Protein AF-W4AQJ3-F1 (afdb_monomer)

Structure (mmCIF, N/CA/C/O backbone):
data_AF-W4AQJ3-F1
#
_entry.id   AF-W4AQJ3-F1
#
loop_
_atom_site.group_PDB
_atom_site.id
_atom_site.type_symbol
_atom_site.label_atom_id
_atom_site.label_alt_id
_atom_site.label_comp_id
_atom_site.label_asym_id
_atom_site.label_entity_id
_atom_site.label_seq_id
_atom_site.pdbx_PDB_ins_code
_atom_site.Car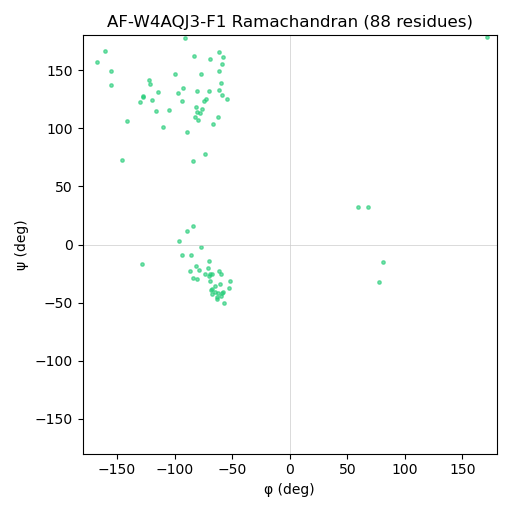tn_x
_atom_site.Cartn_y
_atom_site.Cartn_z
_atom_site.occupancy
_atom_site.B_iso_or_equiv
_atom_site.auth_seq_id
_atom_site.auth_comp_id
_atom_site.auth_asym_id
_atom_site.auth_atom_id
_atom_site.pdbx_PDB_model_num
ATOM 1 N N . MET A 1 1 ? 1.431 -11.139 -21.817 1.00 31.86 1 MET A N 1
ATOM 2 C CA . MET A 1 1 ? 2.305 -9.956 -21.958 1.00 31.86 1 MET A CA 1
ATOM 3 C C . MET A 1 1 ? 1.544 -8.758 -21.409 1.00 31.86 1 MET A C 1
ATOM 5 O O . MET A 1 1 ? 0.681 -8.239 -22.102 1.00 31.86 1 MET A O 1
ATOM 9 N N . ALA A 1 2 ? 1.757 -8.403 -20.141 1.00 36.50 2 ALA A N 1
ATOM 10 C CA . ALA A 1 2 ? 1.134 -7.221 -19.549 1.00 36.50 2 ALA A CA 1
ATOM 11 C C . ALA A 1 2 ? 1.940 -5.997 -20.000 1.00 36.50 2 ALA A C 1
ATOM 13 O O . ALA A 1 2 ? 3.099 -5.836 -19.621 1.00 36.50 2 ALA A O 1
ATOM 14 N N . GLY A 1 3 ? 1.365 -5.205 -20.904 1.00 35.12 3 GLY A N 1
ATOM 15 C CA . GLY A 1 3 ? 1.982 -3.982 -21.399 1.00 35.12 3 GLY A CA 1
ATOM 16 C C . GLY A 1 3 ? 2.066 -2.960 -20.275 1.00 35.12 3 GLY A C 1
ATOM 17 O O . GLY A 1 3 ? 1.062 -2.350 -19.921 1.00 35.12 3 GLY A O 1
ATOM 18 N N . CYS A 1 4 ? 3.262 -2.785 -19.716 1.00 38.28 4 CYS A N 1
ATOM 19 C CA . CYS A 1 4 ? 3.589 -1.631 -18.895 1.00 38.28 4 CYS A CA 1
A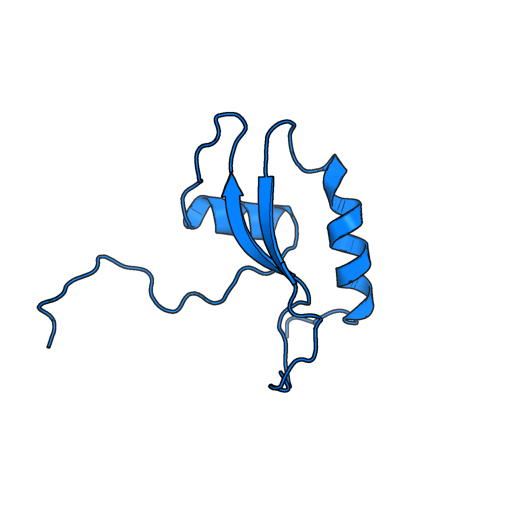TOM 20 C C . CYS A 1 4 ? 3.455 -0.392 -19.793 1.00 38.28 4 CYS A C 1
ATOM 22 O O . CYS A 1 4 ? 4.207 -0.233 -20.758 1.00 38.28 4 CYS A O 1
ATOM 24 N N . GLY A 1 5 ? 2.427 0.424 -19.549 1.00 43.94 5 GLY A N 1
ATOM 25 C CA . GLY A 1 5 ? 2.247 1.697 -20.241 1.00 43.94 5 GLY A CA 1
ATOM 26 C C . GLY A 1 5 ? 3.465 2.605 -20.035 1.00 43.94 5 GLY A C 1
ATOM 27 O O . GLY A 1 5 ? 4.256 2.380 -19.117 1.00 43.94 5 GLY A O 1
ATOM 28 N N . PRO A 1 6 ? 3.659 3.634 -20.879 1.00 46.62 6 PRO A N 1
ATOM 29 C CA . PRO A 1 6 ? 4.797 4.532 -20.744 1.00 46.62 6 PRO A CA 1
ATOM 30 C C . PRO A 1 6 ? 4.828 5.111 -19.328 1.00 46.62 6 PRO A C 1
ATOM 32 O O . PRO A 1 6 ? 3.847 5.687 -18.857 1.00 46.62 6 PRO A O 1
ATOM 35 N N . VAL A 1 7 ? 5.969 4.939 -18.661 1.00 48.19 7 VAL A N 1
ATOM 36 C CA . VAL A 1 7 ? 6.173 5.199 -17.228 1.00 48.19 7 VAL A CA 1
ATOM 37 C C . VAL A 1 7 ? 5.705 6.615 -16.828 1.00 48.19 7 VAL A C 1
ATOM 39 O O . VAL A 1 7 ? 5.155 6.820 -15.747 1.00 48.19 7 VAL A O 1
ATOM 42 N N . SER A 1 8 ? 5.802 7.598 -17.735 1.00 45.78 8 SER A N 1
ATOM 43 C CA . SER A 1 8 ? 5.323 8.981 -17.555 1.00 45.78 8 SER A CA 1
ATOM 44 C C . SER A 1 8 ? 3.815 9.119 -17.279 1.00 45.78 8 SER A C 1
ATOM 46 O O . SER A 1 8 ? 3.403 10.078 -16.626 1.00 45.78 8 SER A O 1
ATOM 48 N N . SER A 1 9 ? 2.987 8.164 -17.715 1.00 51.53 9 SER A N 1
ATOM 49 C CA . SER A 1 9 ? 1.531 8.180 -17.517 1.00 51.53 9 SER A CA 1
ATOM 50 C C . SER A 1 9 ? 1.118 7.870 -16.073 1.00 51.53 9 SER A C 1
ATOM 52 O O . SER A 1 9 ? 0.048 8.294 -15.635 1.00 51.53 9 SER A O 1
ATOM 54 N N . GLN A 1 10 ? 1.946 7.148 -15.314 1.00 52.16 10 GLN A N 1
ATOM 55 C CA . GLN A 1 10 ? 1.583 6.639 -13.985 1.00 52.16 10 GLN A CA 1
ATOM 56 C C . GLN A 1 10 ? 1.726 7.707 -12.888 1.00 52.16 10 GLN A C 1
ATOM 58 O O . GLN A 1 10 ? 0.947 7.743 -11.937 1.00 52.16 10 GLN A O 1
ATOM 63 N N . PHE A 1 11 ? 2.660 8.650 -13.060 1.00 48.91 11 PHE A N 1
ATOM 64 C CA . PHE A 1 11 ? 2.883 9.757 -12.121 1.00 48.91 11 PHE A CA 1
ATOM 65 C C . PHE A 1 11 ? 1.720 10.764 -12.109 1.00 48.91 11 PHE A C 1
ATOM 67 O O . PHE A 1 11 ? 1.309 11.248 -11.054 1.00 48.91 11 PHE A O 1
ATOM 74 N N . PHE A 1 12 ? 1.145 11.053 -13.282 1.00 50.19 12 PHE A N 1
ATOM 75 C CA . PHE A 1 12 ? -0.041 11.908 -13.395 1.00 50.19 12 PHE A CA 1
ATOM 76 C C . PHE A 1 12 ? -1.290 11.214 -12.823 1.00 50.19 12 PHE A C 1
ATOM 78 O O . PHE A 1 12 ? -2.157 11.859 -12.234 1.00 50.19 12 PHE A O 1
ATOM 85 N N . TYR A 1 13 ? -1.347 9.884 -12.930 1.00 59.25 13 TYR A N 1
ATOM 86 C CA . TYR A 1 13 ? -2.485 9.069 -12.518 1.00 59.25 13 TYR A CA 1
ATOM 87 C C . TYR A 1 13 ? -2.712 9.056 -10.996 1.00 59.25 13 TYR A C 1
ATOM 89 O O . TYR A 1 13 ? -3.842 9.259 -10.554 1.00 59.25 13 TYR A O 1
ATOM 97 N N . VAL A 1 14 ? -1.659 8.934 -10.174 1.00 58.56 14 VAL A N 1
ATOM 98 C CA . VAL A 1 14 ? -1.791 8.947 -8.695 1.00 58.56 14 VAL A CA 1
ATOM 99 C C . VAL A 1 14 ? -2.384 10.268 -8.179 1.00 58.56 14 VAL A C 1
ATOM 101 O O . VAL A 1 14 ? -3.174 10.275 -7.237 1.00 58.56 14 VAL A O 1
ATOM 104 N N . ARG A 1 15 ? -2.079 11.401 -8.827 1.00 58.50 15 ARG A N 1
ATOM 105 C CA . ARG A 1 15 ? -2.702 12.698 -8.496 1.00 58.50 15 ARG A CA 1
ATOM 106 C C . ARG A 1 15 ? -4.175 12.775 -8.900 1.00 58.50 15 ARG A C 1
ATOM 108 O O . ARG A 1 15 ? -4.934 13.520 -8.284 1.00 58.50 15 ARG A O 1
ATOM 115 N N . MET A 1 16 ? -4.577 12.018 -9.916 1.00 63.12 16 MET A N 1
ATOM 116 C CA . MET A 1 16 ? -5.925 12.049 -10.477 1.00 63.12 16 MET A CA 1
ATOM 117 C C . MET A 1 16 ? -6.890 11.110 -9.752 1.00 63.12 16 MET A C 1
ATOM 119 O O . MET A 1 16 ? -8.078 11.374 -9.780 1.00 63.12 16 MET A O 1
ATOM 123 N N . ILE A 1 17 ? -6.442 10.062 -9.055 1.00 75.44 17 ILE A N 1
ATOM 124 C CA . ILE A 1 17 ? -7.359 9.114 -8.387 1.00 75.44 17 ILE A CA 1
ATOM 125 C C . ILE A 1 17 ? -7.969 9.620 -7.074 1.00 75.44 17 ILE A C 1
ATOM 127 O O . ILE A 1 17 ? -8.801 8.925 -6.500 1.00 75.44 17 ILE A O 1
ATOM 131 N N . LYS A 1 18 ? -7.616 10.825 -6.600 1.00 75.00 18 LYS A N 1
ATOM 132 C CA . LYS A 1 18 ? -8.114 11.359 -5.319 1.00 75.00 18 LYS A CA 1
ATOM 133 C C . LYS A 1 18 ? -9.645 11.335 -5.216 1.00 75.00 18 LYS A C 1
ATOM 135 O O . LYS A 1 18 ? -10.165 11.021 -4.157 1.00 75.00 18 LYS A O 1
ATOM 140 N N . TYR A 1 19 ? -10.362 11.610 -6.309 1.00 79.75 19 TYR A N 1
ATOM 141 C CA . TYR A 1 19 ? -11.833 11.590 -6.325 1.00 79.75 19 TYR A CA 1
ATOM 142 C C . TYR A 1 19 ? -12.440 10.180 -6.205 1.00 79.75 19 TYR A C 1
ATOM 144 O O . TYR A 1 19 ? -13.639 10.052 -5.985 1.00 79.75 19 TYR A O 1
ATOM 152 N N . ARG A 1 20 ? -11.635 9.124 -6.384 1.00 84.88 20 ARG A N 1
ATOM 153 C CA . ARG A 1 20 ? -12.042 7.713 -6.265 1.00 84.88 20 ARG A CA 1
ATOM 154 C C . ARG A 1 20 ? -11.797 7.152 -4.862 1.00 84.88 20 ARG A C 1
ATOM 156 O O . ARG A 1 20 ? -12.201 6.026 -4.592 1.00 84.88 20 ARG A O 1
ATOM 163 N N . ILE A 1 21 ? -11.107 7.904 -4.004 1.00 87.81 21 ILE A N 1
ATOM 164 C CA . ILE A 1 21 ? -10.794 7.516 -2.629 1.00 87.81 21 ILE A CA 1
ATOM 165 C C . ILE A 1 21 ? -11.901 8.088 -1.732 1.00 87.81 21 ILE A C 1
ATOM 167 O O . ILE A 1 21 ? -12.129 9.300 -1.780 1.00 87.81 21 ILE A O 1
ATOM 171 N N . PRO A 1 22 ? -12.605 7.255 -0.945 1.00 91.88 22 PRO A N 1
ATOM 172 C CA . PRO A 1 22 ? -13.623 7.733 -0.019 1.00 91.88 22 PRO A CA 1
ATOM 173 C C . PRO A 1 22 ? -13.055 8.728 0.996 1.00 91.88 22 PRO A C 1
ATOM 175 O O . PRO A 1 22 ? -11.864 8.717 1.315 1.00 91.88 22 PRO A O 1
ATOM 178 N N . GLU A 1 23 ? -13.916 9.589 1.532 1.00 91.00 23 GLU A N 1
ATOM 179 C CA . GLU A 1 23 ? -13.512 10.519 2.581 1.00 91.00 23 GLU A CA 1
ATOM 180 C C . GLU A 1 23 ? -12.984 9.762 3.812 1.00 91.00 23 GLU A C 1
ATOM 182 O O . GLU A 1 23 ? -13.498 8.711 4.182 1.00 91.00 23 GLU A O 1
ATOM 187 N N . GLY A 1 24 ? -11.910 10.274 4.417 1.00 91.75 24 GLY A N 1
ATOM 188 C CA . GLY A 1 24 ? -11.252 9.646 5.566 1.00 91.75 24 GLY A CA 1
ATOM 189 C C . GLY A 1 24 ? -10.289 8.501 5.225 1.00 91.75 24 GLY A C 1
ATOM 190 O O . GLY A 1 24 ? -9.455 8.169 6.065 1.00 91.75 24 GLY A O 1
ATOM 191 N N . TYR A 1 25 ? -10.321 7.952 4.004 1.00 94.88 25 TYR A N 1
ATOM 192 C CA . TYR A 1 25 ? -9.386 6.899 3.595 1.00 94.88 25 TYR A CA 1
ATOM 193 C C . TYR A 1 25 ? -8.004 7.465 3.26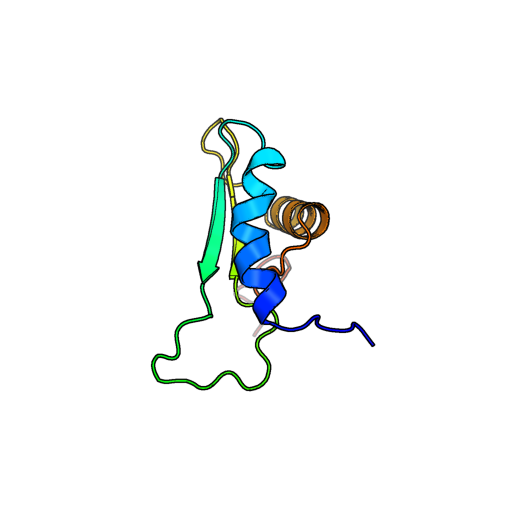0 1.00 94.88 25 TYR A C 1
ATOM 195 O O . TYR A 1 25 ? -7.863 8.565 2.714 1.00 94.88 25 TYR A O 1
ATOM 203 N N . ARG A 1 26 ? -6.958 6.681 3.541 1.00 94.44 26 ARG A N 1
ATOM 204 C CA . ARG A 1 26 ? -5.570 7.006 3.179 1.00 94.44 26 ARG A CA 1
ATOM 205 C C . ARG A 1 26 ? -4.943 5.847 2.418 1.00 94.44 26 ARG A C 1
ATOM 207 O O . ARG A 1 26 ? -4.945 4.718 2.895 1.00 94.44 26 ARG A O 1
ATOM 214 N N . ILE A 1 27 ? -4.383 6.153 1.252 1.00 93.19 27 ILE A N 1
ATOM 215 C CA . ILE A 1 27 ? -3.631 5.219 0.409 1.00 93.19 27 ILE A CA 1
ATOM 216 C C . ILE A 1 27 ? -2.150 5.565 0.564 1.00 93.19 27 ILE A C 1
ATOM 218 O O . ILE A 1 27 ? -1.739 6.674 0.213 1.00 93.19 27 ILE A O 1
ATOM 222 N N . CYS A 1 28 ? -1.361 4.645 1.110 1.00 93.19 28 CYS A N 1
ATOM 223 C CA . CYS A 1 28 ? 0.036 4.875 1.470 1.00 93.19 28 CYS A CA 1
ATOM 224 C C . CYS A 1 28 ? 0.961 4.014 0.606 1.00 93.19 28 CYS A C 1
ATOM 226 O O . CYS A 1 28 ? 0.766 2.806 0.472 1.00 93.19 28 CYS A O 1
ATOM 228 N N . GLY A 1 29 ? 1.994 4.624 0.038 1.00 89.81 29 GLY A N 1
ATOM 229 C CA . GLY A 1 29 ? 2.927 3.926 -0.833 1.00 89.81 29 GLY A CA 1
ATOM 230 C C . GLY A 1 29 ? 4.246 4.661 -0.979 1.00 89.81 29 GLY A C 1
ATOM 231 O O . GLY A 1 29 ? 4.358 5.833 -0.612 1.00 89.81 29 GLY A O 1
ATOM 232 N N . GLU A 1 30 ? 5.231 3.960 -1.524 1.00 84.81 30 GLU A N 1
ATOM 233 C CA . GLU A 1 30 ? 6.571 4.489 -1.754 1.00 84.81 30 GLU A CA 1
ATOM 234 C C . GLU A 1 30 ? 6.682 5.061 -3.168 1.00 84.81 30 GLU A C 1
ATOM 236 O O . GLU A 1 30 ? 6.256 4.437 -4.147 1.00 84.81 30 GLU A O 1
ATOM 241 N N . ASN A 1 31 ? 7.268 6.254 -3.287 1.00 81.31 31 ASN A N 1
ATOM 242 C CA . ASN A 1 31 ? 7.555 6.863 -4.580 1.00 81.31 31 ASN A CA 1
ATOM 243 C C . ASN A 1 31 ? 8.945 6.434 -5.061 1.00 81.31 31 ASN A C 1
ATOM 245 O O . ASN A 1 31 ? 9.962 7.035 -4.722 1.00 81.31 31 ASN A O 1
ATOM 249 N N . ALA A 1 32 ? 8.978 5.412 -5.905 1.00 71.19 32 ALA A N 1
ATOM 250 C CA . ALA A 1 32 ? 10.202 4.827 -6.433 1.00 71.19 32 ALA A CA 1
ATOM 251 C C . ALA A 1 32 ? 10.764 5.576 -7.669 1.00 71.19 32 ALA A C 1
ATOM 253 O O . ALA A 1 32 ? 11.624 5.063 -8.383 1.00 71.19 32 ALA A O 1
ATOM 254 N N . TYR A 1 33 ? 10.305 6.810 -7.931 1.00 63.56 33 TYR A N 1
ATOM 255 C CA . TYR A 1 33 ? 10.820 7.690 -8.993 1.00 63.56 33 TYR A CA 1
ATOM 256 C C . TYR A 1 33 ? 12.242 8.214 -8.712 1.00 63.56 33 TYR A C 1
ATOM 258 O O . TYR A 1 33 ? 12.972 8.564 -9.642 1.00 63.56 33 TYR A O 1
ATOM 266 N N . ALA A 1 34 ? 12.654 8.298 -7.442 1.00 54.47 34 ALA A N 1
ATOM 267 C CA . ALA A 1 34 ? 13.911 8.939 -7.068 1.00 54.47 34 ALA A CA 1
ATOM 268 C C . ALA A 1 34 ? 15.126 8.016 -7.273 1.00 54.47 34 ALA A C 1
ATOM 270 O O . ALA A 1 34 ? 15.329 7.026 -6.573 1.00 54.47 34 ALA A O 1
ATOM 271 N N . LYS A 1 35 ? 15.991 8.395 -8.218 1.00 55.53 35 LYS A N 1
ATOM 272 C CA . LYS A 1 35 ? 17.292 7.767 -8.476 1.00 55.53 35 LYS A CA 1
ATOM 273 C C . LYS A 1 35 ? 18.292 8.140 -7.370 1.00 55.53 35 LYS A C 1
ATOM 275 O O . LYS A 1 35 ? 19.145 9.000 -7.572 1.00 55.53 35 LYS A O 1
ATOM 280 N N . HIS A 1 36 ? 18.204 7.501 -6.207 1.00 52.09 36 HIS A N 1
ATOM 281 C CA . HIS A 1 36 ? 19.251 7.564 -5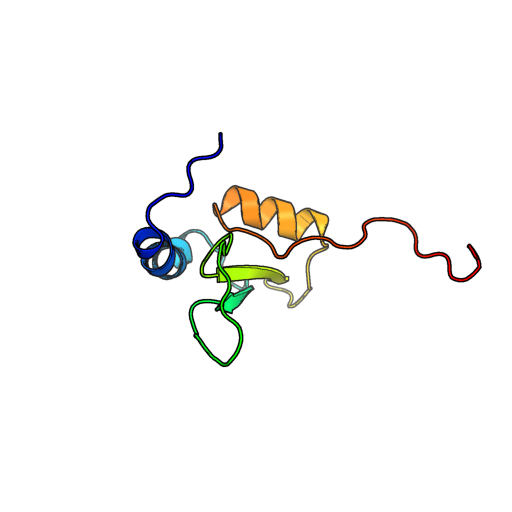.187 1.00 52.09 36 HIS A CA 1
ATOM 282 C C . HIS A 1 36 ? 19.948 6.199 -5.085 1.00 52.09 36 HIS A C 1
ATOM 284 O O . HIS A 1 36 ? 19.444 5.246 -4.505 1.00 52.09 36 HIS A O 1
ATOM 290 N N . SER A 1 37 ? 21.126 6.115 -5.705 1.00 55.25 37 SER A N 1
ATOM 291 C CA . SER A 1 37 ? 22.152 5.074 -5.513 1.00 55.25 37 SER A CA 1
ATOM 292 C C . SER A 1 37 ? 21.946 3.696 -6.168 1.00 55.25 37 SER A C 1
ATOM 294 O O . SER A 1 37 ? 22.943 3.114 -6.589 1.00 55.25 37 SER A O 1
ATOM 296 N N . LEU A 1 38 ? 20.720 3.188 -6.341 1.00 55.00 38 LEU A N 1
ATOM 297 C CA . LEU A 1 38 ? 20.462 1.897 -7.011 1.00 55.00 38 LEU A CA 1
ATOM 298 C C . LEU A 1 38 ? 19.589 2.079 -8.259 1.00 55.00 38 LEU A C 1
ATOM 300 O O . LEU A 1 38 ? 18.502 2.652 -8.205 1.00 55.00 38 LEU A O 1
ATOM 304 N N . LEU A 1 39 ? 20.085 1.614 -9.410 1.00 54.66 39 LEU A N 1
ATOM 305 C CA . LEU A 1 39 ? 19.340 1.652 -10.667 1.00 54.66 39 LEU A CA 1
ATOM 306 C C . LEU A 1 39 ? 18.379 0.462 -10.721 1.00 54.66 39 LEU A C 1
ATOM 308 O O . LEU A 1 39 ? 18.803 -0.671 -10.934 1.00 54.66 39 LEU A O 1
ATOM 312 N N . TYR A 1 40 ? 17.085 0.729 -10.606 1.00 57.88 40 TYR A N 1
ATOM 313 C CA . TYR A 1 40 ? 16.067 -0.252 -10.960 1.00 57.88 40 TYR A CA 1
ATOM 314 C C . TYR A 1 40 ? 15.926 -0.297 -12.487 1.00 57.88 40 TYR A C 1
ATOM 316 O O . TYR A 1 40 ? 15.515 0.681 -13.111 1.00 57.88 40 TYR A O 1
ATOM 324 N N . SER A 1 41 ? 16.305 -1.420 -13.099 1.00 56.66 41 SER A N 1
ATOM 325 C CA . SER A 1 41 ? 16.251 -1.632 -14.556 1.00 56.66 41 SER A CA 1
ATOM 326 C C . SER A 1 41 ? 14.844 -1.957 -15.073 1.00 56.66 41 SER A C 1
ATOM 328 O O . SER A 1 41 ? 14.563 -1.739 -16.248 1.00 56.66 41 SER A O 1
ATOM 330 N N . ALA A 1 42 ? 13.958 -2.443 -14.201 1.00 59.97 42 ALA A N 1
ATOM 331 C CA . ALA A 1 42 ? 12.570 -2.780 -14.506 1.00 59.97 42 ALA A CA 1
ATOM 332 C C . ALA A 1 42 ? 11.682 -2.486 -13.288 1.00 59.97 42 ALA A C 1
ATOM 334 O O . ALA A 1 42 ? 11.270 -3.386 -12.560 1.00 59.97 42 ALA A O 1
ATOM 335 N N . LEU A 1 43 ? 11.440 -1.203 -13.020 1.00 63.06 43 LEU A N 1
ATOM 336 C CA . LEU A 1 43 ? 10.552 -0.793 -11.937 1.00 63.06 43 LEU A CA 1
ATOM 337 C C . LEU A 1 43 ? 9.089 -1.094 -12.338 1.00 63.06 43 LEU A C 1
ATOM 339 O O . LEU A 1 43 ? 8.665 -0.626 -13.397 1.00 63.06 43 LEU A O 1
ATOM 343 N N . PRO A 1 44 ? 8.309 -1.844 -11.537 1.00 63.53 44 PRO A N 1
ATOM 344 C CA . PRO A 1 44 ? 6.937 -2.209 -11.905 1.00 63.53 44 PRO A CA 1
ATOM 345 C C . PRO A 1 44 ? 5.973 -1.009 -11.933 1.00 63.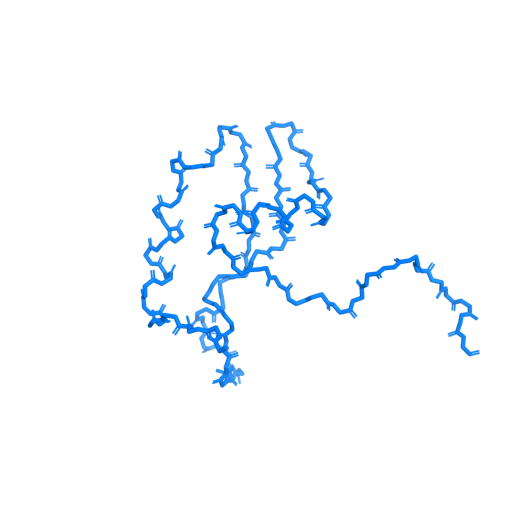53 44 PRO A C 1
ATOM 347 O O . PRO A 1 44 ? 4.972 -1.048 -12.642 1.00 63.53 44 PRO A O 1
ATOM 350 N N . SER A 1 45 ? 6.267 0.059 -11.182 1.00 70.00 45 SER A N 1
ATOM 351 C CA . SER A 1 45 ? 5.523 1.328 -11.163 1.00 70.00 45 SER A CA 1
ATOM 352 C C . SER A 1 45 ? 6.332 2.399 -10.421 1.00 70.00 45 SER A C 1
ATOM 354 O O . SER A 1 45 ? 7.152 2.071 -9.566 1.00 70.00 45 SER A O 1
ATOM 356 N N . TYR A 1 46 ? 6.077 3.684 -10.693 1.00 75.44 46 TYR A N 1
ATOM 357 C CA . TYR A 1 46 ? 6.660 4.804 -9.933 1.00 75.44 46 TYR A CA 1
ATOM 358 C C . TYR A 1 46 ? 6.102 4.961 -8.516 1.00 75.44 46 TYR A C 1
ATOM 360 O O . TYR A 1 46 ? 6.735 5.599 -7.678 1.00 75.44 46 TYR A O 1
ATOM 368 N N . PHE A 1 47 ? 4.924 4.407 -8.253 1.00 83.56 47 PHE A N 1
ATOM 369 C CA . PHE A 1 47 ? 4.313 4.373 -6.930 1.00 83.56 47 PHE A CA 1
ATOM 370 C C . PHE A 1 47 ? 3.938 2.934 -6.602 1.00 83.56 47 PHE A C 1
ATOM 372 O O . PHE A 1 47 ? 3.255 2.289 -7.406 1.00 83.56 47 PHE A O 1
ATOM 379 N N . LEU A 1 48 ? 4.387 2.457 -5.443 1.00 87.75 48 LEU A N 1
ATOM 380 C CA . LEU A 1 48 ? 4.094 1.118 -4.944 1.00 87.75 48 LEU A CA 1
ATOM 381 C C . LEU A 1 48 ? 3.280 1.216 -3.657 1.00 87.75 48 LEU A C 1
ATOM 383 O O . LEU A 1 48 ? 3.768 1.724 -2.648 1.00 87.75 48 LEU A O 1
ATOM 387 N N . LEU A 1 49 ? 2.037 0.745 -3.708 1.00 91.88 49 LEU A N 1
ATOM 388 C CA . LEU A 1 49 ? 1.120 0.700 -2.572 1.00 91.88 49 LEU A CA 1
ATOM 389 C C . LEU A 1 49 ? 1.591 -0.350 -1.556 1.00 91.88 49 LEU A C 1
ATOM 391 O O . LEU A 1 49 ? 1.890 -1.481 -1.934 1.00 91.88 49 LEU A O 1
ATOM 395 N N . PHE A 1 50 ? 1.638 0.017 -0.273 1.00 94.06 50 PHE A N 1
ATOM 396 C CA . PHE A 1 50 ? 1.956 -0.924 0.810 1.00 94.06 50 PHE A CA 1
ATOM 397 C C . PHE A 1 50 ? 0.942 -0.924 1.960 1.00 94.06 50 PHE A C 1
ATOM 399 O O . PHE A 1 50 ? 0.957 -1.849 2.764 1.00 94.06 50 PHE A O 1
ATOM 406 N N . SER A 1 51 ? 0.081 0.093 2.094 1.00 96.00 51 SER A N 1
ATOM 407 C CA . SER A 1 51 ? -1.022 0.044 3.067 1.00 96.00 51 SER A CA 1
ATOM 408 C C . SER A 1 51 ? -2.195 0.946 2.695 1.00 96.00 51 SER A C 1
ATOM 410 O O . SER A 1 51 ? -2.022 2.015 2.101 1.00 96.00 51 SER A O 1
ATOM 412 N N . VAL A 1 52 ? -3.394 0.527 3.100 1.00 96.62 52 VAL A N 1
ATOM 413 C CA . VAL A 1 52 ? -4.628 1.316 3.029 1.00 96.62 52 VAL A CA 1
ATOM 414 C C . VAL A 1 52 ? -5.219 1.463 4.423 1.00 96.62 52 VAL A C 1
ATOM 416 O O . VAL A 1 52 ? -5.243 0.518 5.207 1.00 96.62 52 VAL A O 1
ATOM 419 N N . TRP A 1 53 ? -5.695 2.664 4.730 1.00 97.62 53 TRP A N 1
ATOM 420 C CA . TRP A 1 53 ? -6.332 2.992 5.998 1.00 97.62 53 TRP A CA 1
ATOM 421 C C . TRP A 1 53 ? -7.732 3.525 5.755 1.00 97.62 53 TRP A C 1
ATOM 423 O O . TRP A 1 53 ? -7.936 4.295 4.814 1.00 97.62 53 TRP A O 1
ATOM 433 N N . ASN A 1 54 ? -8.662 3.150 6.624 1.00 96.19 54 ASN A N 1
ATOM 434 C CA . ASN A 1 54 ? -10.040 3.620 6.576 1.00 96.19 54 ASN A CA 1
ATOM 435 C C . ASN A 1 54 ? -10.251 4.898 7.416 1.00 96.19 54 ASN A C 1
ATOM 437 O O . ASN A 1 54 ? -9.342 5.389 8.096 1.00 96.19 54 ASN A O 1
ATOM 441 N N . GLU A 1 55 ? -11.472 5.421 7.389 1.00 96.75 55 GLU A N 1
ATOM 442 C CA . GLU A 1 55 ? -11.921 6.618 8.105 1.00 96.75 55 GLU A CA 1
ATOM 443 C C . GLU A 1 55 ? -11.810 6.510 9.633 1.00 96.75 55 GLU A C 1
ATOM 445 O O . GLU A 1 55 ? -11.699 7.519 10.330 1.00 96.75 55 GLU A O 1
ATOM 450 N N . HIS A 1 56 ? -11.785 5.285 10.160 1.00 97.31 56 HIS A N 1
ATOM 451 C CA . HIS A 1 56 ? -11.626 4.996 11.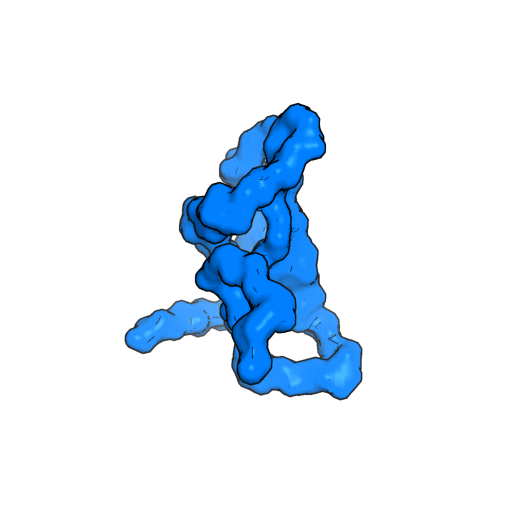583 1.00 97.31 56 HIS A CA 1
ATOM 452 C C . HIS A 1 56 ? -10.160 4.851 12.003 1.00 97.31 56 HIS A C 1
ATOM 454 O O . HIS A 1 56 ? -9.879 4.419 13.121 1.00 97.31 56 HIS A O 1
ATOM 460 N N . ASN A 1 57 ? -9.218 5.224 11.128 1.00 95.81 5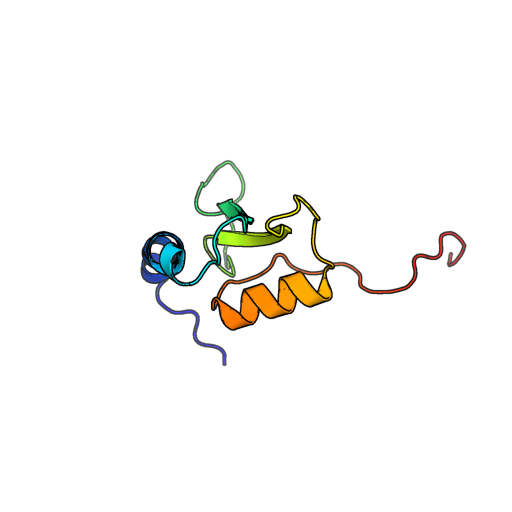7 ASN A N 1
ATOM 461 C CA . ASN A 1 57 ? -7.783 5.100 11.367 1.00 95.81 57 ASN A CA 1
ATOM 462 C C . ASN A 1 57 ? -7.359 3.638 11.617 1.00 95.81 57 ASN A C 1
ATOM 464 O O . ASN A 1 57 ? -6.406 3.384 12.353 1.00 95.81 57 ASN A O 1
ATOM 468 N N . VAL A 1 58 ? -8.047 2.685 10.982 1.00 97.31 58 VAL A N 1
ATOM 469 C CA . VAL A 1 58 ? -7.698 1.261 10.991 1.00 97.31 58 VAL A CA 1
ATOM 470 C C . VAL A 1 58 ? -6.917 0.937 9.725 1.00 97.31 58 VAL A C 1
ATOM 472 O O . VAL A 1 58 ? -7.332 1.303 8.624 1.00 97.31 58 VAL A O 1
ATOM 475 N N . CYS A 1 59 ? -5.778 0.265 9.889 1.00 97.31 59 CYS A N 1
ATOM 476 C CA . CYS A 1 59 ? -5.028 -0.305 8.777 1.00 97.31 59 CYS A CA 1
ATOM 477 C C . CYS A 1 59 ? -5.766 -1.549 8.282 1.00 97.31 59 CYS A C 1
ATOM 479 O O . CYS A 1 59 ? -6.016 -2.461 9.072 1.00 97.31 59 CYS A O 1
ATOM 481 N N . LEU A 1 60 ? -6.120 -1.572 6.999 1.00 97.62 60 LEU A N 1
ATOM 482 C CA . LEU A 1 60 ? -6.780 -2.721 6.390 1.00 97.62 60 LEU A CA 1
ATOM 483 C C . LEU A 1 60 ? -5.819 -3.908 6.285 1.00 97.62 60 LEU A C 1
ATOM 485 O O . LEU A 1 60 ? -4.593 -3.741 6.322 1.00 97.62 60 LEU A O 1
ATOM 489 N N . SER A 1 61 ? -6.385 -5.106 6.150 1.00 97.06 61 SER A N 1
ATOM 490 C CA . SER A 1 61 ? -5.605 -6.317 5.905 1.00 97.06 61 SER A CA 1
ATOM 491 C C . SER A 1 61 ? -4.837 -6.236 4.581 1.00 97.06 61 SER A C 1
ATOM 493 O O . SER A 1 61 ? -5.091 -5.380 3.724 1.00 97.06 61 SER A O 1
ATOM 495 N N . TRP A 1 62 ? -3.869 -7.138 4.404 1.00 96.44 62 TRP A N 1
ATOM 496 C CA . TRP A 1 62 ? -3.119 -7.205 3.152 1.00 96.44 62 TRP A CA 1
ATOM 497 C C . TRP A 1 62 ? -4.026 -7.551 1.963 1.00 96.44 62 TRP A C 1
ATOM 499 O O . TRP A 1 62 ? -3.942 -6.883 0.940 1.00 96.44 62 TRP A O 1
ATOM 509 N N . ASP A 1 63 ? -4.955 -8.497 2.130 1.00 96.50 63 ASP A N 1
ATOM 510 C CA . ASP A 1 63 ? -5.920 -8.871 1.084 1.00 96.50 63 ASP A CA 1
ATOM 511 C C . ASP A 1 63 ? -6.792 -7.677 0.663 1.00 96.50 63 ASP A C 1
ATOM 513 O O . ASP A 1 63 ? -6.943 -7.389 -0.522 1.00 96.50 63 ASP A O 1
ATOM 517 N N . GLU A 1 64 ? -7.297 -6.903 1.629 1.00 97.44 64 GLU A N 1
ATOM 518 C CA . GLU A 1 64 ? -8.045 -5.677 1.331 1.00 97.44 64 GLU A CA 1
ATOM 519 C C . GLU A 1 64 ? -7.167 -4.619 0.646 1.00 97.44 64 GLU A C 1
ATOM 521 O O . GLU A 1 64 ? -7.635 -3.880 -0.221 1.00 97.44 64 GLU A O 1
ATOM 526 N N . THR A 1 65 ? -5.889 -4.525 1.016 1.00 96.25 65 THR A N 1
ATOM 527 C CA . THR A 1 65 ? -4.932 -3.614 0.372 1.00 96.25 65 THR A CA 1
ATOM 528 C C . THR A 1 65 ? -4.690 -4.002 -1.091 1.00 96.25 65 THR A C 1
ATOM 530 O O . THR A 1 65 ? -4.653 -3.111 -1.945 1.00 96.25 65 THR A O 1
ATOM 533 N N . GLU A 1 66 ? -4.581 -5.298 -1.398 1.00 95.62 66 GLU A N 1
ATOM 534 C CA . GLU A 1 66 ? -4.479 -5.823 -2.770 1.00 95.62 66 GLU A CA 1
ATOM 535 C C . GLU A 1 66 ? -5.750 -5.507 -3.578 1.00 95.62 66 GLU A C 1
ATOM 537 O O . GLU A 1 66 ? -5.657 -4.951 -4.675 1.00 95.62 66 GLU A O 1
ATOM 542 N N . ASP A 1 67 ? -6.935 -5.712 -2.995 1.00 96.00 67 ASP A N 1
ATOM 543 C CA . ASP A 1 67 ? -8.213 -5.344 -3.621 1.00 96.00 67 ASP A CA 1
ATOM 544 C C . ASP A 1 67 ? -8.285 -3.846 -3.963 1.00 96.00 67 ASP A C 1
ATOM 546 O O . ASP A 1 67 ? -8.797 -3.444 -5.016 1.00 96.00 67 ASP A O 1
ATOM 550 N N . TRP A 1 68 ? -7.787 -2.983 -3.075 1.00 94.94 68 TRP A N 1
ATOM 551 C CA . TRP A 1 68 ? -7.700 -1.545 -3.332 1.00 94.94 68 TRP A CA 1
ATOM 552 C C . TRP A 1 68 ? -6.700 -1.211 -4.438 1.00 94.94 68 TRP A C 1
ATOM 554 O O . TRP A 1 68 ? -6.978 -0.313 -5.242 1.00 94.94 68 TRP A O 1
ATOM 564 N N . ALA A 1 69 ? -5.570 -1.919 -4.498 1.00 92.06 69 ALA A N 1
ATOM 565 C CA . ALA A 1 69 ? -4.586 -1.775 -5.565 1.00 92.06 69 ALA A CA 1
ATOM 566 C C . ALA A 1 69 ? -5.238 -2.038 -6.929 1.00 92.06 69 ALA A C 1
ATOM 568 O O . ALA A 1 69 ? -5.188 -1.174 -7.810 1.00 92.06 69 ALA A O 1
ATOM 569 N N . ASP A 1 70 ? -5.957 -3.154 -7.054 1.00 91.44 70 ASP A N 1
ATOM 570 C CA . ASP A 1 70 ? -6.651 -3.556 -8.280 1.00 91.44 70 ASP A CA 1
ATOM 571 C C . ASP A 1 70 ? -7.751 -2.564 -8.670 1.00 91.44 70 ASP A C 1
ATOM 573 O O . ASP A 1 70 ? -7.807 -2.093 -9.812 1.00 91.44 70 ASP A O 1
ATOM 577 N N . ARG A 1 71 ? -8.596 -2.159 -7.711 1.00 91.38 71 ARG A N 1
ATOM 578 C CA . ARG A 1 71 ? -9.666 -1.170 -7.948 1.00 91.38 71 ARG A CA 1
ATOM 579 C C . ARG A 1 71 ? -9.112 0.157 -8.444 1.00 91.38 71 ARG A C 1
ATOM 581 O O . ARG A 1 71 ? -9.702 0.787 -9.328 1.00 91.38 71 ARG A O 1
ATOM 588 N N . LEU A 1 72 ? -8.008 0.614 -7.860 1.00 89.00 72 LEU A N 1
ATOM 589 C CA . LEU A 1 72 ? -7.392 1.890 -8.201 1.00 89.00 72 LEU A CA 1
ATOM 590 C C . LEU A 1 72 ? -6.431 1.786 -9.388 1.00 89.00 72 LEU A C 1
ATOM 592 O O . LEU A 1 72 ? -6.045 2.833 -9.891 1.00 89.00 72 LEU A O 1
ATOM 596 N N . GLY A 1 73 ? -6.090 0.587 -9.872 1.00 88.12 73 GLY A N 1
ATOM 597 C CA . GLY A 1 73 ? -5.097 0.388 -10.932 1.00 88.12 73 GLY A CA 1
ATOM 598 C C . GLY A 1 73 ? -3.671 0.740 -10.489 1.00 88.12 73 GLY A C 1
ATOM 599 O O . GLY A 1 73 ? -2.882 1.258 -11.284 1.00 88.12 73 GLY A O 1
ATOM 600 N N . LEU A 1 74 ? -3.359 0.532 -9.209 1.00 88.56 74 LEU A N 1
ATOM 601 C CA . LEU A 1 74 ? -2.045 0.772 -8.614 1.00 88.56 74 LEU A CA 1
ATOM 602 C C . LEU A 1 74 ? -1.270 -0.541 -8.500 1.00 88.56 74 LEU A C 1
ATOM 604 O O . LEU A 1 74 ? -1.847 -1.588 -8.238 1.00 88.56 74 LEU A O 1
ATOM 608 N N . ALA A 1 75 ? 0.053 -0.479 -8.644 1.00 90.31 75 ALA A N 1
ATOM 609 C CA . ALA A 1 75 ? 0.905 -1.610 -8.300 1.00 90.31 75 ALA A CA 1
ATOM 610 C C . ALA A 1 75 ? 1.132 -1.637 -6.782 1.00 90.31 75 ALA A C 1
ATOM 612 O O . ALA A 1 75 ? 1.481 -0.610 -6.195 1.00 90.31 75 ALA A O 1
ATOM 613 N N . ALA A 1 76 ? 0.961 -2.800 -6.159 1.00 91.69 76 ALA A N 1
ATOM 614 C CA . ALA A 1 76 ? 1.391 -3.039 -4.786 1.00 91.69 76 ALA A CA 1
ATOM 615 C C . ALA A 1 76 ? 2.882 -3.412 -4.732 1.00 91.69 76 ALA A C 1
ATOM 617 O O . ALA A 1 76 ? 3.487 -3.786 -5.744 1.00 91.69 76 ALA A O 1
ATOM 618 N N . VAL A 1 77 ? 3.492 -3.296 -3.553 1.00 91.56 77 VAL A N 1
ATOM 619 C CA . VAL A 1 77 ? 4.841 -3.829 -3.315 1.00 91.56 77 VAL A CA 1
ATOM 620 C C . VAL A 1 77 ? 4.870 -5.358 -3.508 1.00 91.56 77 VAL A C 1
ATOM 622 O O . VAL A 1 77 ? 3.866 -6.020 -3.246 1.00 91.56 77 VAL A O 1
ATOM 625 N N . PRO A 1 78 ? 5.998 -5.950 -3.954 1.00 89.81 78 PRO A N 1
ATOM 626 C CA . PRO A 1 78 ? 6.108 -7.399 -4.097 1.00 89.81 78 PRO A CA 1
ATOM 627 C C . PRO A 1 78 ? 5.940 -8.118 -2.757 1.00 89.81 78 PRO A C 1
ATOM 629 O O . PRO A 1 78 ? 6.584 -7.768 -1.769 1.00 89.81 78 PRO A O 1
ATOM 632 N N . VAL A 1 79 ? 5.121 -9.166 -2.747 1.00 92.44 79 VAL A N 1
ATOM 633 C CA . VAL A 1 79 ? 4.948 -10.036 -1.582 1.00 92.44 79 VAL A CA 1
ATOM 634 C C . VAL A 1 79 ? 6.087 -11.050 -1.546 1.00 92.44 79 VAL A C 1
ATOM 636 O O . VAL A 1 79 ? 6.237 -11.850 -2.466 1.00 92.44 79 VAL A O 1
ATOM 639 N N . LEU A 1 80 ? 6.892 -11.019 -0.482 1.00 91.50 80 LEU A N 1
ATOM 640 C CA . LEU A 1 80 ? 7.971 -11.993 -0.276 1.00 91.50 80 LEU A CA 1
ATOM 641 C C . LE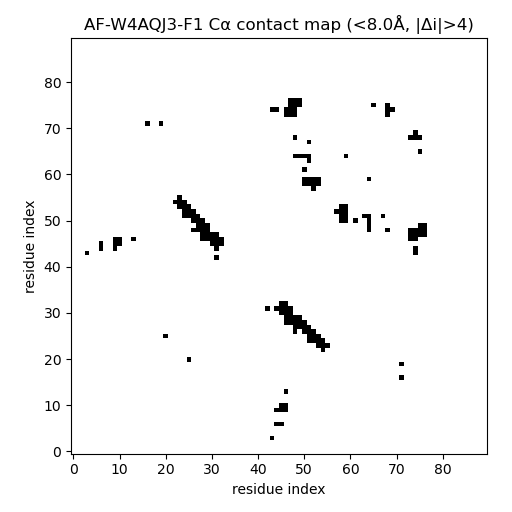U A 1 80 ? 7.468 -13.285 0.385 1.00 91.50 80 LEU A C 1
ATOM 643 O O . LEU A 1 80 ? 8.032 -14.350 0.157 1.00 91.50 80 LEU A O 1
ATOM 647 N N . TYR A 1 81 ? 6.409 -13.190 1.191 1.00 91.06 81 TYR A N 1
ATOM 648 C CA . TYR A 1 81 ?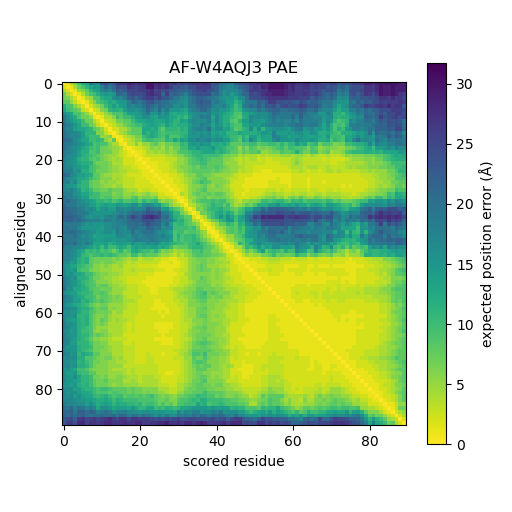 5.824 -14.309 1.923 1.00 91.06 81 TYR A CA 1
ATOM 649 C C . TYR A 1 81 ? 4.343 -14.043 2.236 1.00 91.06 81 TYR A C 1
ATOM 651 O O . TYR A 1 81 ? 3.990 -12.936 2.643 1.00 91.06 81 TYR A O 1
ATOM 659 N N . LYS A 1 82 ? 3.486 -15.058 2.063 1.00 89.88 82 LYS A N 1
ATOM 660 C CA . LYS A 1 82 ? 2.058 -15.035 2.426 1.00 89.88 82 LYS A CA 1
ATOM 661 C C . LYS A 1 82 ? 1.673 -16.403 2.985 1.00 89.88 82 LYS A C 1
ATOM 663 O O . LYS A 1 82 ? 1.581 -17.375 2.240 1.00 89.88 82 LYS A O 1
ATOM 668 N N . GLY A 1 83 ? 1.490 -16.481 4.296 1.00 89.81 83 GLY A N 1
ATOM 669 C CA . GLY A 1 83 ? 1.245 -17.736 4.998 1.00 89.81 83 GLY A CA 1
ATOM 670 C C . GLY A 1 83 ? 1.277 -17.556 6.511 1.00 89.81 83 GLY A C 1
ATOM 671 O O . GLY A 1 83 ? 1.491 -16.450 7.010 1.00 89.81 83 GLY A O 1
ATOM 672 N N . ILE A 1 84 ? 1.038 -18.648 7.234 1.00 89.50 84 ILE A N 1
ATOM 673 C CA . ILE A 1 84 ? 1.195 -18.677 8.688 1.00 89.50 84 ILE A CA 1
ATOM 674 C C . ILE A 1 84 ? 2.685 -18.744 8.985 1.00 89.50 84 ILE A C 1
ATOM 676 O O . ILE A 1 84 ? 3.331 -19.730 8.644 1.00 89.50 84 ILE A O 1
ATOM 680 N N . TRP A 1 85 ? 3.202 -17.706 9.637 1.00 86.50 85 TRP A N 1
ATOM 681 C CA . TRP A 1 85 ? 4.573 -17.713 10.119 1.00 86.50 85 TRP A CA 1
ATOM 682 C C . TRP A 1 85 ? 4.800 -18.885 11.080 1.00 86.50 85 TRP A C 1
ATOM 684 O O . TRP A 1 85 ? 4.044 -19.051 12.040 1.00 86.50 85 TRP A O 1
ATOM 694 N N . ASN A 1 86 ? 5.850 -19.659 10.822 1.00 86.94 86 ASN A N 1
ATOM 695 C CA . ASN A 1 86 ? 6.347 -20.698 11.707 1.00 86.94 86 ASN A CA 1
ATOM 696 C C . ASN A 1 86 ? 7.857 -20.496 11.874 1.00 86.94 86 ASN A C 1
ATOM 698 O O . ASN A 1 86 ? 8.581 -20.436 10.884 1.00 86.94 86 ASN A O 1
ATOM 702 N N . GLU A 1 87 ? 8.303 -20.332 13.116 1.00 83.75 87 GLU A N 1
ATOM 703 C CA . GLU A 1 87 ? 9.714 -20.108 13.453 1.00 83.75 87 GLU A CA 1
ATOM 704 C C . GLU A 1 87 ? 10.509 -21.426 13.499 1.00 83.75 87 GLU A C 1
ATOM 706 O O . GLU A 1 87 ? 11.726 -21.397 13.360 1.00 83.75 87 GLU A O 1
ATOM 711 N N . ASP A 1 88 ? 9.826 -22.573 13.623 1.00 81.38 88 ASP A N 1
ATOM 712 C CA . ASP A 1 88 ? 10.435 -23.891 13.863 1.00 81.38 88 ASP A CA 1
ATOM 713 C C . ASP A 1 88 ? 10.663 -24.730 12.582 1.00 81.38 88 ASP A C 1
ATOM 715 O O . ASP A 1 88 ? 11.100 -25.879 12.668 1.00 81.38 88 ASP A O 1
ATOM 719 N N . ASP A 1 89 ? 10.354 -24.197 11.394 1.00 61.09 89 ASP A N 1
ATOM 720 C CA . ASP A 1 89 ? 10.588 -24.877 10.109 1.00 61.09 89 ASP A CA 1
ATOM 721 C C . ASP A 1 89 ? 12.045 -24.654 9.623 1.00 61.09 89 ASP A C 1
ATOM 723 O O . ASP A 1 89 ? 12.277 -23.913 8.664 1.00 61.09 89 ASP A O 1
ATOM 727 N N . GLU A 1 90 ? 13.029 -25.286 10.284 1.00 54.94 90 GLU A N 1
ATOM 728 C CA . GLU A 1 90 ? 14.441 -25.406 9.834 1.00 54.94 90 GLU A CA 1
ATOM 729 C C . GLU A 1 90 ? 14.844 -26.847 9.468 1.00 54.94 90 GLU A C 1
ATOM 731 O O . GLU A 1 90 ? 14.568 -27.787 10.252 1.00 54.94 90 GLU A O 1
#

Foldseek 3Di:
DPDPPDQVVQVVLVVVCPVVADPQKDWDWDQQPDPDPDDDPCDSHRTATDWMAHNVRDIDDPVVSVVVCVVSVHHHDDDPDDDDDDPPPD

Secondary structure (DSSP, 8-state):
------THHHHHHHHHGGGGSPTT-EEEEEETT--SS---SS-S-SEEEEEEE-TTSPBPPHHHHHHHHHHHTPEEPPPS--S---S---

Radius of gyration: 15.31 Å; Cα contacts (8 Å, |Δi|>4): 87; chains: 1; bounding box: 36×38×36 Å

pLDDT: mean 77.61, std 19.2, range [31.86, 97.62]

Sequence (90 aa):
MAGCGPVSSQFFYVRMIKYRIPEGYRICGENAYAKHSLLYSALPSYFLLFSVWNEHNVCLSWDETEDWADRLGLAAVPVLYKGIWNEDDE

Mean predicted aligned error: 9.35 Å

Nearest PDB structures (foldseek):
  5tt6-assembly1_A  TM=6.040E-01  e=3.408E+00  Tequatrovirus T4

Solvent-accessible surface area (backbone atoms only — not comparable to full-atom values): 5997 Å² total; per-residue (Å²): 136,85,80,79,66,68,72,77,59,57,68,59,43,68,71,61,47,58,88,76,52,59,85,63,47,45,83,40,62,50,71,66,71,70,85,71,96,62,87,73,91,78,68,95,50,54,48,29,38,76,48,33,29,41,65,84,74,45,74,56,53,70,69,58,34,50,53,50,22,62,76,69,73,47,44,58,59,86,79,90,78,87,77,85,89,68,93,80,84,124